Protein AF-E6LM89-F1 (afdb_monomer_lite)

Structure (mmCIF, N/CA/C/O backbone):
data_AF-E6LM89-F1
#
_entry.id   AF-E6LM89-F1
#
loop_
_atom_site.group_PDB
_atom_site.id
_atom_site.type_symbol
_atom_site.label_atom_id
_atom_site.label_alt_id
_atom_site.label_comp_id
_atom_site.label_asym_id
_atom_site.label_entity_id
_atom_site.label_seq_id
_atom_site.pdbx_PDB_ins_code
_atom_site.Cartn_x
_atom_site.Cartn_y
_atom_site.Cartn_z
_atom_site.occupancy
_atom_site.B_iso_or_equiv
_atom_site.auth_seq_id
_atom_site.auth_comp_id
_atom_site.auth_asym_id
_atom_site.auth_atom_id
_atom_site.pdbx_PDB_model_num
ATOM 1 N N . MET A 1 1 ? -35.608 -29.577 29.448 1.00 47.50 1 MET A N 1
ATOM 2 C CA . MET A 1 1 ? -34.296 -28.890 29.411 1.00 47.50 1 MET A CA 1
ATOM 3 C C . MET A 1 1 ? -34.079 -28.316 28.014 1.00 47.50 1 MET A C 1
ATOM 5 O O . MET A 1 1 ? -34.035 -29.092 27.067 1.00 47.50 1 MET A O 1
ATOM 9 N N . ARG A 1 2 ? -34.014 -26.986 27.842 1.00 48.50 2 ARG A N 1
ATOM 10 C CA . ARG A 1 2 ? -33.656 -26.386 26.541 1.00 48.50 2 ARG A CA 1
ATOM 11 C C . ARG A 1 2 ? -32.158 -26.601 26.317 1.00 48.50 2 ARG A C 1
ATOM 13 O O . ARG A 1 2 ? -31.359 -26.106 27.107 1.00 48.50 2 ARG A O 1
ATOM 20 N N . LYS A 1 3 ? -31.786 -27.349 25.273 1.00 55.56 3 LYS A N 1
ATOM 21 C CA . LYS A 1 3 ? -30.391 -27.452 24.821 1.00 55.56 3 LYS A CA 1
ATOM 22 C C . LYS A 1 3 ? -29.908 -26.038 24.476 1.00 55.56 3 LYS A C 1
ATOM 24 O O . LYS A 1 3 ? -30.465 -25.411 23.578 1.00 55.56 3 LYS A O 1
ATOM 29 N N . LYS A 1 4 ? -28.920 -25.520 25.215 1.00 52.53 4 LYS A N 1
ATOM 30 C CA . LYS A 1 4 ? -28.165 -24.338 24.785 1.00 52.53 4 LYS A CA 1
ATOM 31 C C . LYS A 1 4 ? -27.418 -24.745 23.519 1.00 52.53 4 LYS A C 1
ATOM 33 O O . LYS A 1 4 ? -26.619 -25.677 23.559 1.00 52.53 4 LYS A O 1
ATOM 38 N N . TRP A 1 5 ? -27.732 -24.098 22.404 1.00 55.22 5 TRP A N 1
ATOM 39 C CA . TRP A 1 5 ? -26.934 -24.224 21.193 1.00 55.22 5 TRP A CA 1
ATOM 40 C C . TRP A 1 5 ? -25.519 -23.715 21.489 1.00 55.22 5 TRP A C 1
ATOM 42 O O . TRP A 1 5 ? -25.394 -22.734 22.231 1.00 55.22 5 TRP A O 1
ATOM 52 N N . PRO A 1 6 ? -24.465 -24.373 20.976 1.00 59.78 6 PRO A N 1
ATOM 53 C CA . PRO A 1 6 ? -23.113 -23.860 21.114 1.00 59.78 6 PRO A CA 1
ATOM 54 C C . PRO A 1 6 ? -23.075 -22.444 20.536 1.00 59.78 6 PRO A C 1
ATOM 56 O O . PRO A 1 6 ? -23.506 -22.212 19.406 1.00 59.78 6 PRO A O 1
ATOM 59 N N . THR A 1 7 ? -22.619 -21.487 21.338 1.00 60.53 7 THR A N 1
ATOM 60 C CA . THR A 1 7 ? -22.339 -20.129 20.880 1.00 60.53 7 THR A CA 1
ATOM 61 C C . THR A 1 7 ? -21.206 -20.215 19.871 1.00 60.53 7 THR A C 1
ATOM 63 O O . THR A 1 7 ? -20.051 -20.395 20.244 1.00 60.53 7 THR A O 1
ATOM 66 N N . TYR A 1 8 ? -21.552 -20.159 18.587 1.00 61.53 8 TYR A N 1
ATOM 67 C CA . TYR A 1 8 ? -20.575 -20.051 17.518 1.00 61.53 8 TYR A CA 1
ATOM 68 C C . TYR A 1 8 ? -19.998 -18.634 17.553 1.00 61.53 8 TYR A C 1
ATOM 70 O O . TYR A 1 8 ? -20.664 -17.665 17.183 1.00 61.53 8 TYR A O 1
ATOM 78 N N . GLU A 1 9 ? -18.778 -18.502 18.062 1.00 64.81 9 GLU A N 1
ATOM 79 C CA . GLU A 1 9 ? -18.018 -17.264 17.959 1.00 64.81 9 GLU A CA 1
ATOM 80 C C . GLU A 1 9 ? -17.473 -17.169 16.535 1.00 64.81 9 GLU A C 1
ATOM 82 O O . GLU A 1 9 ? -16.490 -17.825 16.193 1.00 64.81 9 GLU A O 1
ATOM 87 N N . TYR A 1 10 ? -18.126 -16.389 15.670 1.00 72.19 10 TYR A N 1
ATOM 88 C CA . TYR A 1 10 ? -17.516 -16.090 14.378 1.00 72.19 10 TYR A CA 1
ATOM 89 C C . TYR A 1 10 ? -16.222 -15.287 14.602 1.00 72.19 10 TYR A C 1
ATOM 91 O O . TYR A 1 10 ? -16.182 -14.422 15.491 1.00 72.19 10 TYR A O 1
ATOM 99 N N . PRO A 1 11 ? -15.178 -15.542 13.796 1.00 82.69 11 PRO A N 1
ATOM 100 C CA . PRO A 1 11 ? -13.922 -14.812 13.879 1.00 82.69 11 PRO A CA 1
ATOM 101 C C . PRO A 1 11 ? -14.139 -13.306 13.703 1.00 82.69 11 PRO A C 1
ATOM 103 O O . PRO A 1 11 ? -15.094 -12.859 13.062 1.00 82.69 11 PRO A O 1
ATOM 106 N N . ALA A 1 12 ? -13.242 -12.519 14.295 1.00 88.00 12 ALA A N 1
ATOM 107 C CA . ALA A 1 12 ? -13.267 -11.074 14.143 1.00 88.00 12 ALA A CA 1
ATOM 108 C C . ALA A 1 12 ? -13.038 -10.691 12.674 1.00 88.00 12 ALA A C 1
ATOM 110 O O . ALA A 1 12 ? -12.094 -11.167 12.050 1.00 88.00 12 ALA A O 1
ATOM 111 N N . VAL A 1 13 ? -13.873 -9.803 12.141 1.00 93.19 13 VAL A N 1
ATOM 112 C CA . VAL A 1 13 ? -13.723 -9.279 10.781 1.00 93.19 13 VAL A CA 1
ATOM 113 C C . VAL A 1 13 ? -12.538 -8.324 10.750 1.00 93.19 13 VAL A C 1
ATOM 115 O O . VAL A 1 13 ? -12.501 -7.371 11.525 1.00 93.19 13 VAL A O 1
ATOM 118 N N . LYS A 1 14 ? -11.580 -8.555 9.852 1.00 96.25 14 LYS A N 1
ATOM 119 C CA . LYS A 1 14 ? -10.382 -7.727 9.662 1.00 96.25 14 LYS A CA 1
ATOM 120 C C . LYS A 1 14 ? -10.203 -7.360 8.188 1.00 96.25 14 LYS A C 1
ATOM 122 O O . LYS A 1 14 ? -10.837 -7.937 7.306 1.00 96.25 14 LYS A O 1
ATOM 127 N N . LEU A 1 15 ? -9.338 -6.388 7.911 1.00 96.56 15 LEU A N 1
ATOM 128 C CA . LEU A 1 15 ? -8.922 -6.084 6.542 1.00 96.56 15 LEU A CA 1
ATOM 129 C C . LEU A 1 15 ? -7.989 -7.176 6.013 1.00 96.56 15 LEU A C 1
ATOM 131 O O . LEU A 1 15 ? -7.091 -7.626 6.722 1.00 96.56 15 LEU A O 1
ATOM 135 N N . LYS A 1 16 ? -8.153 -7.547 4.745 1.00 96.81 16 LYS A N 1
ATOM 136 C CA . LYS A 1 16 ? -7.315 -8.557 4.094 1.00 96.81 16 LYS A CA 1
ATOM 137 C C . LYS A 1 16 ? -6.016 -7.954 3.571 1.00 96.81 16 LYS A C 1
ATOM 139 O O . LYS A 1 16 ? -6.048 -7.102 2.681 1.00 96.81 16 LYS A O 1
ATOM 144 N N . ARG A 1 17 ? -4.874 -8.444 4.061 1.00 95.31 17 ARG A N 1
ATOM 145 C CA . ARG A 1 17 ? -3.533 -8.069 3.584 1.00 95.31 17 ARG A CA 1
ATOM 146 C C . ARG A 1 17 ? -3.339 -8.413 2.124 1.00 95.31 17 ARG A C 1
ATOM 148 O O . ARG A 1 17 ? -2.729 -7.621 1.420 1.00 95.31 17 ARG A O 1
ATOM 155 N N . ARG A 1 18 ? -3.935 -9.515 1.657 1.00 94.38 18 ARG A N 1
ATOM 156 C CA . ARG A 1 18 ? -3.969 -9.840 0.229 1.00 94.38 18 ARG A CA 1
ATOM 157 C C . ARG A 1 18 ? -4.503 -8.678 -0.606 1.00 94.38 18 ARG A C 1
ATOM 159 O O . ARG A 1 18 ? -3.856 -8.311 -1.570 1.00 94.38 18 ARG A O 1
ATOM 166 N N . ILE A 1 19 ? -5.642 -8.090 -0.223 1.00 93.69 19 ILE A N 1
ATOM 167 C CA . ILE A 1 19 ? -6.239 -6.961 -0.957 1.00 93.69 19 ILE A CA 1
ATOM 168 C C . ILE A 1 19 ? -5.348 -5.726 -0.829 1.00 93.69 19 ILE A C 1
ATOM 170 O O . ILE A 1 19 ? -5.079 -5.070 -1.824 1.00 93.69 19 ILE A O 1
ATOM 174 N N . LEU A 1 20 ? -4.863 -5.428 0.381 1.00 96.00 20 LEU A N 1
ATOM 175 C CA . LEU A 1 20 ? -3.986 -4.280 0.631 1.00 96.00 20 LEU A CA 1
ATOM 176 C C . LEU A 1 20 ? -2.675 -4.354 -0.179 1.00 96.00 20 LEU A C 1
ATOM 178 O O . LEU A 1 20 ? -2.185 -3.329 -0.634 1.00 96.00 20 LEU A O 1
ATOM 182 N N . GLY A 1 21 ? -2.121 -5.552 -0.378 1.00 94.12 21 GLY A N 1
ATOM 183 C CA . GLY A 1 21 ? -0.859 -5.781 -1.084 1.00 94.12 21 GLY A CA 1
ATOM 184 C C . GLY A 1 21 ? -0.941 -5.747 -2.611 1.00 94.12 21 GLY A C 1
ATOM 185 O O . GLY A 1 21 ? 0.097 -5.561 -3.244 1.00 94.12 21 GLY A O 1
ATOM 186 N N . GLU A 1 22 ? -2.138 -5.868 -3.203 1.00 92.75 22 GLU A N 1
ATOM 187 C CA . GLU A 1 22 ? -2.319 -6.011 -4.661 1.00 92.75 22 GLU A CA 1
ATOM 188 C C . GLU A 1 22 ? -1.601 -4.914 -5.458 1.00 92.75 22 GLU A C 1
ATOM 190 O O . GLU A 1 22 ? -0.968 -5.188 -6.476 1.00 92.75 22 GLU A O 1
ATOM 195 N N . TYR A 1 23 ? -1.672 -3.662 -4.994 1.00 93.94 23 TYR A N 1
ATOM 196 C CA . TYR A 1 23 ? -1.029 -2.551 -5.689 1.00 93.94 23 TYR A CA 1
ATOM 197 C C . TYR A 1 23 ? 0.500 -2.666 -5.701 1.00 93.94 23 TYR A C 1
ATOM 199 O O . TYR A 1 23 ? 1.107 -2.467 -6.750 1.00 93.94 23 TYR A O 1
ATOM 207 N N . LEU A 1 24 ? 1.136 -2.995 -4.572 1.00 93.00 24 LEU A N 1
ATOM 208 C CA . LEU A 1 24 ? 2.600 -3.078 -4.511 1.00 93.00 24 LEU A CA 1
ATOM 209 C C . LEU A 1 24 ? 3.152 -4.242 -5.328 1.00 93.00 24 LEU A C 1
ATOM 211 O O . LEU A 1 24 ? 4.234 -4.110 -5.898 1.00 93.00 24 LEU A O 1
ATOM 215 N N . GLU A 1 25 ? 2.417 -5.352 -5.409 1.00 91.38 25 GLU A N 1
ATOM 216 C CA . GLU A 1 25 ? 2.770 -6.474 -6.281 1.00 91.38 25 GLU A CA 1
ATOM 217 C C . GLU A 1 25 ? 2.806 -6.023 -7.745 1.00 91.38 25 GLU A C 1
ATOM 219 O O . GLU A 1 25 ? 3.839 -6.130 -8.406 1.00 91.38 25 GLU A O 1
ATOM 224 N N . VAL A 1 26 ? 1.722 -5.403 -8.220 1.00 90.38 26 VAL A N 1
ATOM 225 C CA . VAL A 1 26 ? 1.626 -4.919 -9.605 1.00 90.38 26 VAL A CA 1
ATOM 226 C C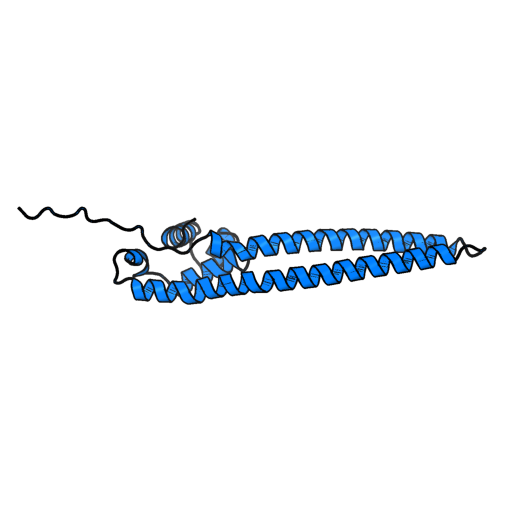 . VAL A 1 26 ? 2.633 -3.797 -9.886 1.00 90.38 26 VAL A C 1
ATOM 228 O O . VAL A 1 26 ? 3.245 -3.759 -10.955 1.00 90.38 26 VAL A O 1
ATOM 231 N N . LYS A 1 27 ? 2.856 -2.891 -8.927 1.00 92.25 27 LYS A N 1
ATOM 232 C CA . LYS A 1 27 ? 3.845 -1.814 -9.052 1.00 92.25 27 LYS A CA 1
ATOM 233 C C . LYS A 1 27 ? 5.264 -2.370 -9.186 1.00 92.25 27 LYS A C 1
ATOM 235 O O . LYS A 1 27 ? 6.027 -1.873 -10.007 1.00 92.25 27 LYS A O 1
ATOM 240 N N . LYS A 1 28 ? 5.620 -3.398 -8.411 1.00 91.69 28 LYS A N 1
ATOM 241 C CA . LYS A 1 28 ? 6.940 -4.037 -8.487 1.00 91.69 28 LYS A CA 1
ATOM 242 C C . LYS A 1 28 ? 7.187 -4.640 -9.869 1.00 91.69 28 LYS A C 1
ATOM 244 O O . LYS A 1 28 ? 8.272 -4.464 -10.418 1.00 91.69 28 LYS A O 1
ATOM 249 N N . ASP A 1 29 ? 6.191 -5.312 -10.439 1.00 89.38 29 ASP A N 1
ATOM 250 C CA . ASP A 1 29 ? 6.298 -5.879 -11.786 1.00 89.38 29 ASP A CA 1
ATOM 251 C C . ASP A 1 29 ? 6.490 -4.786 -12.845 1.00 89.38 29 ASP A C 1
ATOM 253 O O . ASP A 1 29 ? 7.344 -4.917 -13.726 1.00 89.38 29 ASP A O 1
ATOM 257 N N . TYR A 1 30 ? 5.763 -3.672 -12.719 1.00 91.06 30 TYR A N 1
ATOM 258 C CA . TYR A 1 30 ? 5.952 -2.497 -13.569 1.00 91.06 30 TYR A CA 1
ATOM 259 C C . TYR A 1 30 ? 7.355 -1.885 -13.424 1.00 91.06 30 TYR A C 1
ATOM 261 O O . TYR A 1 30 ? 8.025 -1.649 -14.429 1.00 91.06 30 TYR A O 1
ATOM 269 N N . ASP A 1 31 ? 7.823 -1.653 -12.194 1.00 91.88 31 ASP A N 1
ATOM 270 C CA . ASP A 1 31 ? 9.140 -1.063 -11.932 1.00 91.88 31 ASP A CA 1
ATOM 271 C C . ASP A 1 31 ? 10.265 -1.948 -12.502 1.00 91.88 31 ASP A C 1
ATOM 273 O O . ASP A 1 31 ? 11.211 -1.436 -13.103 1.00 91.88 31 ASP A O 1
ATOM 277 N N . ASN A 1 32 ? 10.143 -3.275 -12.372 1.00 91.69 32 ASN A N 1
ATOM 278 C CA . ASN A 1 32 ? 11.090 -4.238 -12.941 1.00 91.69 32 ASN A CA 1
ATOM 279 C C . ASN A 1 32 ? 11.108 -4.188 -14.474 1.00 91.69 32 ASN A C 1
ATOM 281 O O . ASN A 1 32 ? 12.183 -4.160 -15.078 1.00 91.69 32 ASN A O 1
ATOM 285 N N . LEU A 1 33 ? 9.930 -4.156 -15.108 1.00 89.69 33 LEU A N 1
ATOM 286 C CA . LEU A 1 33 ? 9.814 -4.039 -16.562 1.00 89.69 33 LEU A CA 1
ATOM 287 C C . LEU A 1 33 ? 10.448 -2.735 -17.056 1.00 89.69 33 LEU A C 1
ATOM 289 O O . LEU A 1 33 ? 11.244 -2.741 -17.996 1.00 89.69 33 LEU A O 1
ATOM 293 N N . LYS A 1 34 ? 10.143 -1.626 -16.378 1.00 91.94 34 LYS A N 1
ATOM 294 C CA . LYS A 1 34 ? 10.713 -0.316 -16.685 1.00 91.94 34 LYS A CA 1
ATOM 295 C C . LYS A 1 34 ? 12.234 -0.322 -16.550 1.00 91.94 34 LYS A C 1
ATOM 297 O O . LYS A 1 34 ? 12.912 0.136 -17.463 1.00 91.94 34 LYS A O 1
ATOM 302 N N . ALA A 1 35 ? 12.774 -0.872 -15.464 1.00 91.44 35 ALA A N 1
ATOM 303 C CA . ALA A 1 35 ? 14.218 -0.963 -15.258 1.00 91.44 35 ALA A CA 1
ATOM 304 C C . ALA A 1 35 ? 14.910 -1.789 -16.356 1.00 91.44 35 ALA A C 1
ATOM 306 O O . ALA A 1 35 ? 15.979 -1.405 -16.830 1.00 91.44 35 ALA A O 1
ATOM 307 N N . SER A 1 36 ? 14.285 -2.886 -16.802 1.00 88.00 36 SER A N 1
ATOM 308 C CA . SER A 1 36 ? 14.790 -3.687 -17.923 1.00 88.00 36 SER A CA 1
ATOM 309 C C . SER A 1 36 ? 14.860 -2.873 -19.216 1.00 88.00 36 SER A C 1
ATOM 311 O O . SER A 1 36 ? 15.864 -2.937 -19.923 1.00 88.00 36 SER A O 1
ATOM 313 N N . TYR A 1 37 ? 13.824 -2.089 -19.523 1.00 86.81 37 TYR A N 1
ATOM 314 C CA . TYR A 1 37 ? 13.810 -1.247 -20.722 1.00 86.81 37 TYR A CA 1
ATOM 315 C C . TYR A 1 37 ? 14.754 -0.056 -20.627 1.00 86.81 37 TYR A C 1
ATOM 317 O O . TYR A 1 37 ? 15.403 0.277 -21.614 1.00 86.81 37 TYR A O 1
ATOM 325 N N . ASP A 1 38 ? 14.897 0.553 -19.452 1.00 86.44 38 ASP A N 1
ATOM 326 C CA . ASP A 1 38 ? 15.875 1.618 -19.236 1.00 86.44 38 ASP A CA 1
ATOM 327 C C . ASP A 1 38 ? 17.307 1.096 -19.474 1.00 86.44 38 ASP A C 1
ATOM 329 O O . ASP A 1 38 ? 18.107 1.762 -20.136 1.00 86.44 38 ASP A O 1
ATOM 333 N N . ALA A 1 39 ? 17.618 -0.121 -19.009 1.00 85.88 39 ALA A N 1
ATOM 334 C CA . ALA A 1 39 ? 18.906 -0.774 -19.246 1.00 85.88 39 ALA A CA 1
ATOM 335 C C . ALA A 1 39 ? 19.126 -1.131 -20.728 1.00 85.88 39 ALA A C 1
ATOM 337 O O . ALA A 1 39 ? 20.198 -0.877 -21.279 1.00 85.88 39 ALA A O 1
ATOM 338 N N . GLU A 1 40 ? 18.109 -1.676 -21.399 1.00 83.06 40 GLU A N 1
ATOM 339 C CA . GLU A 1 40 ? 18.175 -1.992 -22.830 1.00 83.06 40 GLU A CA 1
ATOM 340 C C . GLU A 1 40 ? 18.337 -0.727 -23.683 1.00 83.06 40 GLU A C 1
ATOM 342 O O . GLU A 1 40 ? 19.136 -0.701 -24.619 1.00 83.06 40 GLU A O 1
ATOM 347 N N . ASN A 1 41 ? 17.652 0.361 -23.328 1.00 78.69 41 ASN A N 1
ATOM 348 C CA . ASN A 1 41 ? 17.785 1.643 -24.007 1.00 78.69 41 ASN A CA 1
ATOM 349 C C . ASN A 1 41 ? 19.178 2.263 -23.793 1.00 78.69 41 ASN A C 1
ATOM 351 O O . ASN A 1 41 ? 19.726 2.847 -24.727 1.00 78.69 41 ASN A O 1
ATOM 355 N N . ALA A 1 42 ? 19.783 2.103 -22.610 1.00 75.12 42 ALA A N 1
ATOM 356 C CA . ALA A 1 42 ? 21.162 2.526 -22.359 1.00 75.12 42 ALA A CA 1
ATOM 357 C C . ALA A 1 42 ? 22.169 1.764 -23.241 1.00 75.12 42 ALA A C 1
ATOM 359 O O . ALA A 1 42 ? 23.035 2.386 -23.859 1.00 75.12 42 ALA A O 1
ATOM 360 N N . ASN A 1 43 ? 22.006 0.445 -23.380 1.00 74.75 43 ASN A N 1
ATOM 361 C CA . ASN A 1 43 ? 22.822 -0.370 -24.289 1.00 74.75 43 ASN A CA 1
ATOM 362 C C . ASN A 1 43 ? 22.572 0.000 -25.759 1.00 74.75 43 ASN A C 1
ATOM 364 O O . ASN A 1 43 ? 23.508 0.181 -26.529 1.00 74.75 43 ASN A O 1
ATOM 368 N N . THR A 1 44 ? 21.314 0.239 -26.132 1.00 70.06 4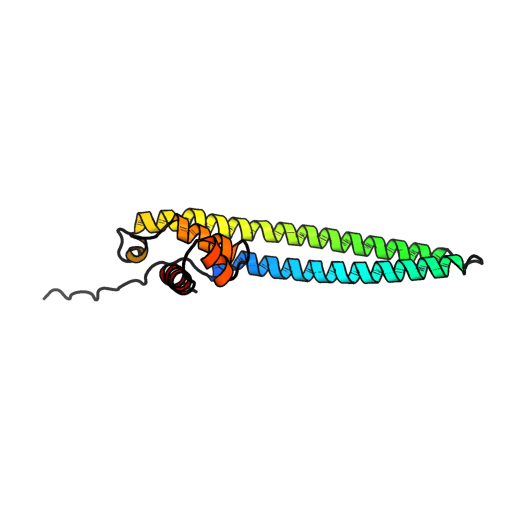4 THR A N 1
ATOM 369 C CA . THR A 1 44 ? 20.942 0.674 -27.485 1.00 70.06 44 THR A CA 1
ATOM 370 C C . THR A 1 44 ? 21.568 2.026 -27.845 1.00 70.06 44 THR A C 1
ATOM 372 O O . THR A 1 44 ? 21.957 2.247 -28.988 1.00 70.06 44 THR A O 1
ATOM 375 N N . LEU A 1 45 ? 21.674 2.963 -26.894 1.00 64.62 45 LEU A N 1
ATOM 376 C CA . LEU A 1 45 ? 22.371 4.237 -27.111 1.00 64.62 45 LEU A CA 1
ATOM 377 C C . LEU A 1 45 ? 23.867 4.028 -27.371 1.00 64.62 45 LEU A C 1
ATOM 379 O O . LEU A 1 45 ? 24.427 4.710 -28.230 1.00 64.62 45 LEU A O 1
ATOM 383 N N . TYR A 1 46 ? 24.498 3.077 -26.681 1.00 60.06 46 TYR A N 1
ATOM 384 C CA . TYR A 1 46 ? 25.882 2.684 -26.946 1.00 60.06 46 TYR A CA 1
ATOM 385 C C . TYR A 1 46 ? 26.041 2.096 -28.357 1.00 60.06 46 TYR A C 1
ATOM 387 O O . TYR A 1 46 ? 26.906 2.543 -29.114 1.00 60.06 46 TYR A O 1
ATOM 395 N N . ASP A 1 47 ? 25.144 1.194 -28.759 1.00 63.88 47 ASP A N 1
ATOM 396 C CA . ASP A 1 47 ? 25.139 0.607 -30.103 1.00 63.88 47 ASP A CA 1
ATOM 397 C C . ASP A 1 47 ? 24.916 1.670 -31.187 1.00 63.88 47 ASP A C 1
ATOM 399 O O . ASP A 1 47 ? 25.608 1.681 -32.201 1.00 63.88 47 ASP A O 1
ATOM 403 N N . LEU A 1 48 ? 24.020 2.636 -30.956 1.00 66.75 48 LEU A N 1
ATOM 404 C CA . LEU A 1 48 ? 23.805 3.782 -31.847 1.00 66.75 48 LEU A CA 1
ATOM 405 C C . LEU A 1 48 ? 25.053 4.661 -31.986 1.00 66.75 48 LEU A C 1
ATOM 407 O O . LEU A 1 48 ? 25.344 5.141 -33.084 1.00 66.75 48 LEU A O 1
ATOM 411 N N . HIS A 1 49 ? 25.793 4.884 -30.896 1.00 64.56 49 HIS A N 1
ATOM 412 C CA . HIS A 1 49 ? 27.073 5.591 -30.940 1.00 64.56 49 HIS A CA 1
ATOM 413 C C . HIS A 1 49 ? 28.121 4.814 -31.746 1.00 64.56 49 HIS A C 1
ATOM 415 O O . HIS A 1 49 ? 28.831 5.432 -32.542 1.00 64.56 49 HIS A O 1
ATOM 421 N N . SER A 1 50 ? 28.184 3.486 -31.600 1.00 62.22 50 SER A N 1
ATOM 422 C CA . SER A 1 50 ? 29.067 2.633 -32.406 1.00 62.22 50 SER A CA 1
ATOM 423 C C . SER A 1 50 ? 28.687 2.676 -33.884 1.00 62.22 50 SER A C 1
ATOM 425 O O . SER A 1 50 ? 29.531 2.986 -34.718 1.00 62.22 50 SER A O 1
ATOM 427 N N . ILE A 1 51 ? 27.403 2.486 -34.207 1.00 64.44 51 ILE A N 1
ATOM 428 C CA . ILE A 1 51 ? 26.881 2.536 -35.578 1.00 64.44 51 ILE A CA 1
ATOM 429 C C . ILE A 1 51 ? 27.221 3.884 -36.220 1.00 64.44 51 ILE A C 1
ATOM 431 O O . ILE A 1 51 ? 27.754 3.914 -37.326 1.00 64.44 51 ILE A O 1
ATOM 435 N N . ARG A 1 52 ? 26.987 5.007 -35.525 1.00 60.47 52 ARG A N 1
ATOM 436 C CA . ARG A 1 52 ? 27.327 6.353 -36.026 1.00 60.47 52 ARG A CA 1
ATOM 437 C C . ARG A 1 52 ? 28.835 6.553 -36.206 1.00 60.47 52 ARG A C 1
ATOM 439 O O . ARG A 1 52 ? 29.236 7.158 -37.194 1.00 60.47 52 ARG A O 1
ATOM 446 N N . SER A 1 53 ? 29.661 6.045 -35.290 1.00 58.88 53 SER A N 1
ATOM 447 C CA . SER A 1 53 ? 31.129 6.085 -35.394 1.00 58.88 53 SER A CA 1
ATOM 448 C C . SER A 1 53 ? 31.640 5.298 -36.606 1.00 58.88 53 SER A C 1
ATOM 450 O O . SER A 1 53 ? 32.498 5.779 -37.346 1.00 58.88 53 SER A O 1
ATOM 452 N N . ASP A 1 54 ? 31.066 4.122 -36.861 1.00 56.97 54 ASP A N 1
ATOM 453 C CA . ASP A 1 54 ? 31.409 3.292 -38.016 1.00 56.97 54 ASP A CA 1
ATOM 454 C C . ASP A 1 54 ? 30.874 3.892 -39.328 1.00 56.97 54 ASP A C 1
ATOM 456 O O . ASP A 1 54 ? 31.551 3.827 -40.352 1.00 56.97 54 ASP A O 1
ATOM 460 N N . THR A 1 55 ? 29.736 4.599 -39.287 1.00 53.72 55 THR A N 1
ATOM 461 C CA . THR A 1 55 ? 29.197 5.348 -40.442 1.00 53.72 55 THR A CA 1
ATOM 462 C C . THR A 1 55 ? 30.161 6.448 -40.902 1.00 53.72 55 THR A C 1
ATOM 464 O O . THR A 1 55 ? 30.328 6.652 -42.099 1.00 53.72 55 THR A O 1
ATOM 467 N N . VAL A 1 56 ? 30.846 7.134 -39.975 1.00 55.91 56 VAL A N 1
ATOM 468 C CA . VAL A 1 56 ? 31.853 8.167 -40.306 1.00 55.91 56 VAL A CA 1
ATOM 469 C C . VAL A 1 56 ? 33.068 7.572 -41.035 1.00 55.91 56 VAL A C 1
ATOM 471 O O . VAL A 1 56 ? 33.750 8.282 -41.772 1.00 55.91 56 VAL A O 1
ATOM 474 N N . LYS A 1 57 ? 33.336 6.270 -40.868 1.00 55.69 57 LYS A N 1
ATOM 475 C CA . LYS A 1 57 ? 34.445 5.563 -41.530 1.00 55.69 57 LYS A CA 1
ATOM 476 C C . LYS A 1 57 ? 34.056 4.935 -42.874 1.00 55.69 57 LYS A C 1
ATOM 478 O O . LYS A 1 57 ? 34.949 4.634 -43.657 1.00 55.69 57 LYS A O 1
ATOM 483 N N . ALA A 1 58 ? 32.764 4.745 -43.143 1.00 54.78 58 ALA A N 1
ATOM 484 C CA . ALA A 1 58 ? 32.240 3.977 -44.276 1.00 54.78 58 ALA A CA 1
ATOM 485 C C . ALA A 1 58 ? 31.613 4.854 -45.384 1.00 54.78 58 ALA A C 1
ATOM 487 O O . ALA A 1 58 ? 30.588 4.491 -45.956 1.00 54.78 58 ALA A O 1
ATOM 488 N N . ASN A 1 59 ? 32.218 6.003 -45.708 1.00 54.25 59 ASN A N 1
ATOM 489 C CA . ASN A 1 59 ? 31.740 6.910 -46.770 1.00 54.25 59 ASN A CA 1
ATOM 490 C C . ASN A 1 59 ? 31.862 6.352 -48.211 1.00 54.25 59 ASN A C 1
ATOM 492 O O . ASN A 1 59 ? 31.511 7.052 -49.157 1.00 54.25 59 ASN A O 1
ATOM 496 N N . ASP A 1 60 ? 32.276 5.093 -48.382 1.00 50.75 60 ASP A N 1
ATOM 497 C CA . ASP A 1 60 ? 32.401 4.421 -49.677 1.00 50.75 60 ASP A CA 1
ATOM 498 C C . ASP A 1 60 ? 31.418 3.223 -49.775 1.00 50.75 60 ASP A C 1
ATOM 500 O O . ASP A 1 60 ? 31.824 2.066 -49.790 1.00 50.75 60 ASP A O 1
ATOM 504 N N . GLY A 1 61 ? 30.102 3.480 -49.849 1.00 51.97 61 GLY A N 1
ATOM 505 C CA . GLY A 1 61 ? 29.177 2.597 -50.595 1.00 51.97 61 GLY A CA 1
ATOM 506 C C . GLY A 1 61 ? 28.127 1.726 -49.870 1.00 51.97 61 GLY A C 1
ATOM 507 O O . GLY A 1 61 ? 27.341 1.096 -50.572 1.00 51.97 61 GLY A O 1
ATOM 508 N N . GLU A 1 62 ? 28.014 1.705 -48.534 1.00 54.97 62 GLU A N 1
ATOM 509 C CA . GLU A 1 62 ? 27.102 0.779 -47.800 1.00 54.97 62 GLU A CA 1
ATOM 510 C C . GLU A 1 62 ? 26.038 1.466 -46.899 1.00 54.97 62 GLU A C 1
ATOM 512 O O . GLU A 1 62 ? 25.721 1.029 -45.794 1.00 54.97 62 GLU A O 1
ATOM 517 N N . HIS A 1 63 ? 25.425 2.562 -47.358 1.00 53.88 63 HIS A N 1
ATOM 518 C CA . HIS A 1 63 ? 24.499 3.362 -46.532 1.00 53.88 63 HIS A CA 1
ATOM 519 C C . HIS A 1 63 ? 23.116 2.731 -46.229 1.00 53.88 63 HIS A C 1
ATOM 521 O O . HIS A 1 63 ? 22.438 3.186 -45.304 1.00 53.88 63 HIS A O 1
ATOM 527 N N . THR A 1 64 ? 22.674 1.697 -46.953 1.00 54.91 64 THR A N 1
ATOM 528 C CA . THR A 1 64 ? 21.303 1.152 -46.821 1.00 54.91 64 THR A CA 1
ATOM 529 C C . THR A 1 64 ? 21.101 0.309 -45.549 1.00 54.91 64 THR A C 1
ATOM 531 O O . THR A 1 64 ? 20.064 0.418 -44.899 1.00 54.91 64 THR A O 1
ATOM 534 N N . ASP A 1 65 ? 22.107 -0.464 -45.124 1.00 67.62 65 ASP A N 1
ATOM 535 C CA . ASP A 1 65 ? 22.020 -1.369 -43.958 1.00 67.62 65 ASP A CA 1
ATOM 536 C C . ASP A 1 65 ? 21.940 -0.605 -42.618 1.00 67.62 65 ASP A C 1
ATOM 538 O O . ASP A 1 65 ? 21.268 -1.013 -41.669 1.00 67.62 65 ASP A O 1
ATOM 542 N N . ILE A 1 66 ? 22.566 0.572 -42.545 1.00 66.06 66 ILE A N 1
ATOM 543 C CA . ILE A 1 66 ? 22.564 1.415 -41.341 1.00 66.06 66 ILE A CA 1
ATOM 544 C C . ILE A 1 66 ? 21.194 2.070 -41.120 1.00 66.06 66 ILE A C 1
ATOM 546 O O . ILE A 1 66 ? 20.715 2.116 -39.984 1.00 66.06 66 ILE A O 1
ATOM 550 N N . SER A 1 67 ? 20.531 2.536 -42.185 1.00 70.06 67 SER A N 1
ATOM 551 C CA . SER A 1 67 ? 19.192 3.131 -42.066 1.00 70.06 67 SER A CA 1
ATOM 552 C C . SER A 1 67 ? 18.157 2.102 -41.610 1.00 70.06 67 SER A C 1
ATOM 554 O O . SER A 1 67 ? 17.311 2.409 -40.769 1.00 70.06 67 SER A O 1
ATOM 556 N N . ASP A 1 68 ? 18.257 0.866 -42.102 1.00 75.19 68 ASP A N 1
ATOM 557 C CA . ASP A 1 68 ? 17.372 -0.226 -41.692 1.00 75.19 68 ASP A CA 1
ATOM 558 C C . ASP A 1 68 ? 17.595 -0.621 -40.226 1.00 75.19 68 ASP A C 1
ATOM 560 O O . ASP A 1 68 ? 16.639 -0.903 -39.495 1.00 75.19 68 ASP A O 1
ATOM 564 N N . LYS A 1 69 ? 18.852 -0.610 -39.762 1.00 72.69 69 LYS A N 1
ATOM 565 C CA . LYS A 1 69 ? 19.199 -0.827 -38.348 1.00 72.69 69 LYS A CA 1
ATOM 566 C C . LYS A 1 69 ? 18.622 0.269 -37.449 1.00 72.69 69 LYS A C 1
ATOM 568 O O . LYS A 1 69 ? 18.032 -0.051 -36.419 1.00 72.69 69 LYS A O 1
ATOM 573 N N . LEU A 1 70 ? 18.721 1.538 -37.853 1.00 74.19 70 LEU A N 1
ATOM 574 C CA . LEU A 1 70 ? 18.127 2.667 -37.125 1.00 74.19 70 LEU A CA 1
ATOM 575 C C . LEU A 1 70 ? 16.598 2.560 -37.038 1.00 74.19 70 LEU A C 1
ATOM 577 O O . LEU A 1 70 ? 16.043 2.654 -35.944 1.00 74.19 70 LEU A O 1
ATOM 581 N N . ALA A 1 71 ? 15.925 2.279 -38.157 1.00 80.56 71 ALA A N 1
ATOM 582 C CA . ALA A 1 71 ? 14.469 2.141 -38.196 1.00 80.56 71 ALA A CA 1
ATOM 583 C C . ALA A 1 71 ? 13.962 0.983 -37.316 1.00 80.56 71 ALA A C 1
ATOM 585 O O . ALA A 1 71 ? 12.947 1.111 -36.627 1.00 80.56 71 ALA A O 1
ATOM 586 N N . LYS A 1 72 ? 14.680 -0.150 -37.287 1.00 78.56 72 LYS A N 1
ATOM 587 C CA . LYS A 1 72 ? 14.359 -1.278 -36.394 1.00 78.56 72 LYS A CA 1
ATOM 588 C C . LYS A 1 72 ? 14.486 -0.894 -34.921 1.00 78.56 72 LYS A C 1
ATOM 590 O O . LYS A 1 72 ? 13.613 -1.253 -34.133 1.00 78.56 72 LYS A O 1
ATOM 595 N N . LEU A 1 73 ? 15.530 -0.151 -34.551 1.00 77.62 73 LEU A N 1
ATOM 596 C CA . LEU A 1 73 ? 15.716 0.318 -33.176 1.00 77.62 73 LEU A CA 1
ATOM 597 C C . LEU A 1 73 ? 14.606 1.284 -32.743 1.00 77.62 73 LEU A C 1
ATOM 599 O O . LEU A 1 73 ? 14.083 1.151 -31.638 1.00 77.62 73 LEU A O 1
ATOM 603 N N . GLU A 1 74 ? 14.196 2.213 -33.608 1.00 80.94 74 GLU A N 1
ATOM 604 C CA . GLU A 1 74 ? 13.069 3.115 -33.328 1.00 80.94 74 GLU A CA 1
ATOM 605 C C . GLU A 1 74 ? 11.755 2.349 -33.123 1.00 80.94 74 GLU A C 1
ATOM 607 O O . GLU A 1 74 ? 11.030 2.614 -32.164 1.00 80.94 74 GLU A O 1
ATOM 612 N N . GLN A 1 75 ? 11.480 1.333 -33.950 1.00 84.31 75 GLN A N 1
ATOM 613 C CA . GLN A 1 75 ? 10.297 0.484 -33.775 1.00 84.31 75 GLN A CA 1
ATOM 614 C C . GLN A 1 75 ? 10.307 -0.300 -32.458 1.00 84.31 75 GLN A C 1
ATOM 616 O O . GLN A 1 75 ? 9.253 -0.462 -31.839 1.00 84.31 75 GLN A O 1
ATOM 621 N N . VAL A 1 76 ? 11.467 -0.803 -32.021 1.00 82.75 76 VAL A N 1
ATOM 622 C CA . VAL A 1 76 ? 11.589 -1.501 -30.730 1.00 82.75 76 VAL A CA 1
ATOM 623 C C . VAL A 1 76 ? 11.283 -0.546 -29.577 1.00 82.75 76 VAL A C 1
ATOM 625 O O . VAL A 1 76 ? 10.470 -0.891 -28.718 1.00 82.75 76 VAL A O 1
ATOM 628 N N . LYS A 1 77 ? 11.837 0.674 -29.599 1.00 82.31 77 LYS A N 1
ATOM 629 C CA . LYS A 1 77 ? 11.564 1.694 -28.572 1.00 82.31 77 LYS A CA 1
ATOM 630 C C . LYS A 1 77 ? 10.090 2.074 -28.508 1.00 82.31 77 LYS A C 1
ATOM 632 O O . LYS A 1 77 ? 9.532 2.173 -27.418 1.00 82.31 77 LYS A O 1
ATOM 637 N N . GLU A 1 78 ? 9.443 2.240 -29.659 1.00 86.56 78 GLU A N 1
ATOM 638 C CA . GLU A 1 78 ? 8.019 2.574 -29.697 1.00 86.56 78 GLU A CA 1
ATOM 639 C C . GLU A 1 78 ? 7.161 1.440 -29.117 1.00 86.56 78 GLU A C 1
ATOM 641 O O . GLU A 1 78 ? 6.272 1.681 -28.302 1.00 86.56 78 GLU A O 1
ATOM 646 N N . ARG A 1 79 ? 7.468 0.178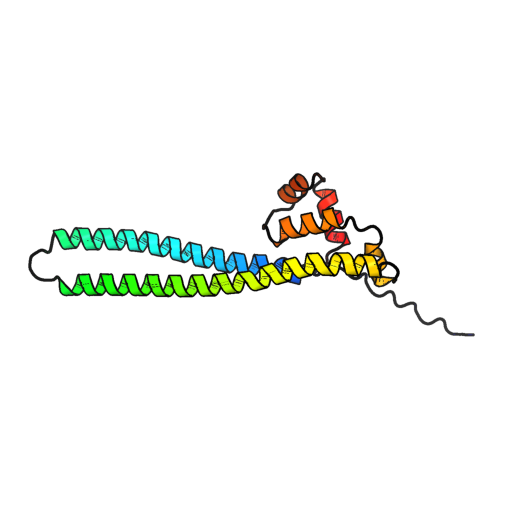 -29.445 1.00 84.81 79 ARG A N 1
ATOM 647 C CA . ARG A 1 79 ? 6.766 -0.982 -28.866 1.00 84.81 79 ARG A CA 1
ATOM 648 C C . ARG A 1 79 ? 6.958 -1.088 -27.353 1.00 84.81 79 ARG A C 1
ATOM 650 O O . ARG A 1 79 ? 5.992 -1.361 -26.644 1.00 84.81 79 ARG A O 1
ATOM 657 N N . GLN A 1 80 ? 8.179 -0.869 -26.864 1.00 86.62 80 GLN A N 1
ATOM 658 C CA . GLN A 1 80 ? 8.481 -0.856 -25.429 1.00 86.62 80 GLN A CA 1
ATOM 659 C C . GLN A 1 80 ? 7.696 0.241 -24.706 1.00 86.62 80 GLN A C 1
ATOM 661 O O . GLN A 1 80 ? 7.113 -0.018 -23.655 1.00 86.62 80 GLN A O 1
ATOM 666 N N . LYS A 1 81 ? 7.621 1.442 -25.293 1.00 87.19 81 LYS A N 1
ATOM 667 C CA . LYS A 1 81 ? 6.840 2.559 -24.754 1.00 87.19 81 LYS A CA 1
ATOM 668 C C . LYS A 1 81 ? 5.351 2.223 -24.662 1.00 87.19 81 LYS A C 1
ATOM 670 O O . LYS A 1 81 ? 4.776 2.347 -23.587 1.00 87.19 81 LYS A O 1
ATOM 675 N N . VAL A 1 82 ? 4.751 1.720 -25.744 1.00 87.81 82 VAL A N 1
ATOM 676 C CA . VAL A 1 82 ? 3.335 1.307 -25.755 1.00 87.81 82 VAL A CA 1
ATOM 677 C C . VAL A 1 82 ? 3.051 0.257 -24.677 1.00 87.81 82 VAL A C 1
ATOM 679 O O . VAL A 1 82 ? 2.028 0.323 -23.994 1.00 87.81 82 VAL A O 1
ATOM 682 N N . LEU A 1 83 ? 3.954 -0.710 -24.496 1.00 87.19 83 LEU A N 1
ATOM 683 C CA . LEU A 1 83 ? 3.798 -1.737 -23.469 1.00 87.19 83 LEU A CA 1
ATOM 684 C C . LEU A 1 83 ? 3.943 -1.167 -22.048 1.00 87.19 83 LEU A C 1
ATOM 686 O O . LEU A 1 83 ? 3.164 -1.547 -21.176 1.00 87.19 83 LEU A O 1
ATOM 690 N N . LEU A 1 84 ? 4.875 -0.235 -21.814 1.00 88.88 84 LEU A N 1
ATOM 691 C CA . LEU A 1 84 ? 4.991 0.460 -20.526 1.00 88.88 84 LEU A CA 1
ATOM 692 C C . LEU A 1 84 ? 3.741 1.268 -20.196 1.00 88.88 84 LEU A C 1
ATOM 694 O O . LEU A 1 84 ? 3.252 1.161 -19.074 1.00 88.88 84 LEU A O 1
ATOM 698 N N . ASP A 1 85 ? 3.196 2.016 -21.154 1.00 88.06 85 ASP A N 1
ATOM 699 C CA . ASP A 1 85 ? 1.974 2.804 -20.958 1.00 88.06 85 ASP A CA 1
ATOM 700 C C . ASP A 1 85 ? 0.787 1.886 -20.605 1.00 88.06 85 ASP A C 1
ATOM 702 O O . ASP A 1 85 ? 0.012 2.145 -19.676 1.00 88.06 85 ASP A O 1
ATOM 706 N N . LEU A 1 86 ? 0.686 0.736 -21.280 1.00 86.75 86 LEU A N 1
ATOM 707 C CA . LEU A 1 86 ? -0.332 -0.271 -20.988 1.00 86.75 86 LEU A CA 1
ATOM 708 C C . LEU A 1 86 ? -0.137 -0.919 -19.608 1.00 86.75 86 LEU A C 1
ATOM 710 O O . LEU A 1 86 ? -1.111 -1.156 -18.895 1.00 86.75 86 LEU A O 1
ATOM 714 N N . CYS A 1 87 ? 1.098 -1.186 -19.189 1.00 84.75 87 CYS A N 1
ATOM 715 C CA . CYS A 1 87 ? 1.380 -1.695 -17.848 1.00 84.75 87 CYS A CA 1
ATOM 716 C C . CYS A 1 87 ? 1.135 -0.641 -16.758 1.00 84.75 87 CYS A C 1
ATOM 718 O O . CYS A 1 87 ? 0.606 -0.984 -15.703 1.00 84.75 87 CYS A O 1
ATOM 720 N N . MET A 1 88 ? 1.445 0.632 -17.014 1.00 83.94 88 MET A N 1
ATOM 721 C CA . MET A 1 88 ? 1.194 1.732 -16.083 1.00 83.94 88 MET A CA 1
ATOM 722 C C . MET A 1 88 ? -0.305 1.902 -15.831 1.00 83.94 88 MET A C 1
ATOM 724 O O . MET A 1 88 ? -0.726 1.892 -14.677 1.00 83.94 88 MET A O 1
ATOM 728 N N . SER A 1 89 ? -1.128 1.944 -16.883 1.00 82.81 89 SER A N 1
ATOM 729 C CA . SER A 1 89 ? -2.593 2.020 -16.727 1.00 82.81 89 SER A CA 1
ATOM 730 C C . SER A 1 89 ? -3.161 0.839 -15.924 1.00 82.81 89 SER A C 1
ATOM 732 O O . SER A 1 89 ? -4.062 1.001 -15.102 1.00 82.81 89 SER A O 1
ATOM 734 N N . ARG A 1 90 ? -2.572 -0.357 -16.064 1.00 81.38 90 ARG A N 1
ATOM 735 C CA . ARG A 1 90 ? -2.930 -1.528 -15.246 1.00 81.38 90 ARG A CA 1
ATOM 736 C C . ARG A 1 90 ? -2.552 -1.391 -13.772 1.00 81.38 90 ARG A C 1
ATOM 738 O O . ARG A 1 90 ? -3.128 -2.110 -12.963 1.00 81.38 90 ARG A O 1
ATOM 745 N N . THR A 1 91 ? -1.622 -0.506 -13.411 1.00 81.69 91 THR A N 1
ATOM 746 C CA . THR A 1 91 ? -1.244 -0.242 -12.009 1.00 81.69 91 THR A CA 1
ATOM 747 C C . THR A 1 91 ? -2.183 0.747 -11.311 1.00 81.69 91 THR A C 1
ATOM 749 O O . THR A 1 91 ? -2.339 0.679 -10.090 1.00 81.69 91 THR A O 1
ATOM 752 N N . GLU A 1 92 ? -2.862 1.619 -12.064 1.00 85.25 92 GLU A N 1
ATOM 753 C CA . GLU A 1 92 ? -3.767 2.640 -11.516 1.00 85.25 92 GLU A CA 1
ATOM 754 C C . GLU A 1 92 ? -4.997 2.016 -10.848 1.00 85.25 92 GLU A C 1
ATOM 756 O O . GLU A 1 92 ? -5.343 2.377 -9.721 1.00 85.25 92 GLU A O 1
ATOM 761 N N . TRP A 1 93 ? -5.612 1.021 -11.495 1.00 87.50 93 TRP A N 1
ATOM 762 C CA . TRP A 1 93 ? -6.805 0.352 -10.969 1.00 87.50 93 TRP A CA 1
ATOM 763 C C . TRP A 1 93 ? -6.557 -0.371 -9.627 1.00 87.50 93 TRP A C 1
ATOM 765 O O . TRP A 1 93 ? -7.322 -0.147 -8.686 1.00 87.50 93 TRP A O 1
ATOM 775 N N . PRO A 1 94 ? -5.482 -1.170 -9.453 1.00 90.88 94 PRO A N 1
ATOM 776 C CA . PRO A 1 94 ? -5.099 -1.710 -8.148 1.00 90.88 94 PRO A CA 1
ATOM 777 C C . PRO A 1 94 ? -4.855 -0.629 -7.094 1.00 90.88 94 PRO A C 1
ATOM 779 O O . PRO A 1 94 ? -5.286 -0.785 -5.952 1.00 90.88 94 PRO A O 1
ATOM 782 N N . ARG A 1 95 ? -4.204 0.485 -7.463 1.00 93.94 95 ARG A N 1
ATOM 783 C CA . ARG A 1 95 ? -3.950 1.590 -6.531 1.00 93.94 95 ARG A CA 1
ATOM 784 C C . ARG A 1 95 ? -5.256 2.172 -5.994 1.00 93.94 95 ARG A C 1
ATOM 786 O O . ARG A 1 95 ? -5.412 2.346 -4.786 1.00 93.94 95 ARG A O 1
ATOM 793 N N . GLU A 1 96 ? -6.190 2.472 -6.893 1.00 94.19 96 GLU A N 1
ATOM 794 C CA . GLU A 1 96 ? -7.507 3.002 -6.547 1.00 94.19 96 GLU A CA 1
ATOM 795 C C . GLU A 1 96 ? -8.312 1.994 -5.719 1.00 94.19 96 GLU A C 1
ATOM 797 O O . GLU A 1 96 ? -8.930 2.357 -4.717 1.00 94.19 96 GLU A O 1
ATOM 802 N N . ARG A 1 97 ? -8.262 0.708 -6.081 1.00 93.88 97 ARG A N 1
ATOM 803 C CA . ARG A 1 97 ? -8.929 -0.367 -5.342 1.00 93.88 97 ARG A CA 1
ATOM 804 C C . ARG A 1 97 ? -8.440 -0.458 -3.896 1.00 93.88 97 ARG A C 1
ATOM 806 O O . ARG A 1 97 ? -9.273 -0.557 -2.995 1.00 93.88 97 ARG A O 1
ATOM 813 N N . VAL A 1 98 ? -7.127 -0.397 -3.663 1.00 96.69 98 VAL A N 1
ATOM 814 C CA . VAL A 1 98 ? -6.540 -0.412 -2.311 1.00 96.69 98 VAL A CA 1
ATOM 815 C C . VAL A 1 98 ? -6.930 0.842 -1.525 1.00 96.69 98 VAL A C 1
ATOM 817 O O . VAL A 1 98 ? -7.358 0.731 -0.374 1.00 96.69 98 VAL A O 1
ATOM 820 N N . GLU A 1 99 ? -6.853 2.026 -2.139 1.00 97.12 99 GLU A N 1
ATOM 821 C CA . GLU A 1 99 ? -7.265 3.286 -1.504 1.00 97.12 99 GLU A CA 1
ATOM 822 C C . GLU A 1 99 ? -8.747 3.251 -1.101 1.00 97.12 99 GLU A C 1
ATOM 824 O O . GLU A 1 99 ? -9.082 3.524 0.052 1.00 97.12 99 GLU A O 1
ATOM 829 N N . ASN A 1 100 ? -9.632 2.818 -2.002 1.00 96.62 100 ASN A N 1
ATOM 830 C CA . ASN A 1 100 ? -11.059 2.650 -1.726 1.00 96.62 100 ASN A CA 1
ATOM 831 C C . ASN A 1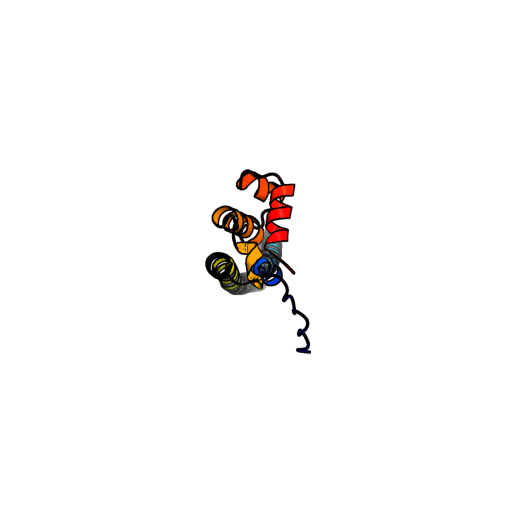 100 ? -11.314 1.603 -0.636 1.00 96.62 100 ASN A C 1
ATOM 833 O O . ASN A 1 100 ? -12.197 1.784 0.206 1.00 96.62 100 ASN A O 1
ATOM 837 N N . TYR A 1 101 ? -10.538 0.516 -0.618 1.00 96.88 101 TYR A N 1
ATOM 838 C CA . TYR A 1 101 ? -10.645 -0.512 0.411 1.00 96.88 101 TYR A CA 1
ATOM 839 C C . TYR A 1 101 ? -10.349 0.065 1.804 1.00 96.88 101 TYR A C 1
ATOM 841 O O . TYR A 1 101 ? -11.137 -0.154 2.725 1.00 96.88 101 TYR A O 1
ATOM 849 N N . ILE A 1 102 ? -9.286 0.865 1.941 1.00 97.56 102 ILE A N 1
ATOM 850 C CA . ILE A 1 102 ? -8.908 1.561 3.184 1.00 97.56 102 ILE A CA 1
ATOM 851 C C . ILE A 1 102 ? -9.932 2.647 3.553 1.00 97.56 102 ILE A C 1
ATOM 853 O O . ILE A 1 102 ? -10.354 2.750 4.710 1.00 97.56 102 ILE A O 1
ATOM 857 N N . GLN A 1 103 ? -10.327 3.472 2.583 1.00 96.94 103 GLN A N 1
ATOM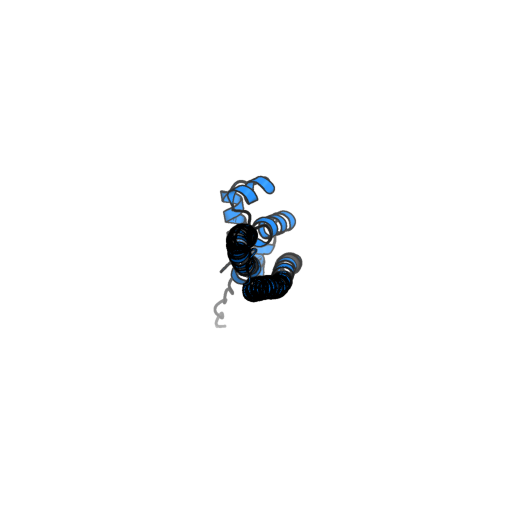 858 C CA . GLN A 1 103 ? -11.175 4.641 2.808 1.00 96.94 103 GLN A CA 1
ATOM 859 C C . GLN A 1 103 ? -12.599 4.256 3.218 1.00 96.94 103 GLN A C 1
ATOM 861 O O . GLN A 1 103 ? -13.165 4.912 4.091 1.00 96.94 103 GLN A O 1
ATOM 866 N N . ASN A 1 104 ? -13.152 3.188 2.635 1.00 95.94 104 ASN A N 1
A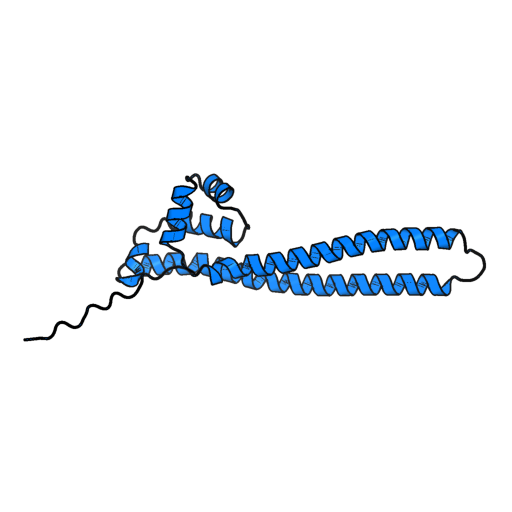TOM 867 C CA . ASN A 1 104 ? -14.550 2.809 2.838 1.00 95.94 104 ASN A CA 1
ATOM 868 C C . ASN A 1 104 ? -14.735 1.746 3.930 1.00 95.94 104 ASN A C 1
ATOM 870 O O . ASN A 1 104 ? -15.626 1.891 4.764 1.00 95.94 104 ASN A O 1
ATOM 874 N N . ASN A 1 105 ? -13.895 0.702 3.987 1.00 96.31 105 ASN A N 1
ATOM 875 C CA . ASN A 1 105 ? -14.145 -0.402 4.926 1.00 96.31 105 ASN A CA 1
ATOM 876 C C . ASN A 1 105 ? -13.856 -0.030 6.379 1.00 96.31 105 ASN A C 1
ATOM 878 O O . ASN A 1 105 ? -14.589 -0.472 7.256 1.00 96.31 105 ASN A O 1
ATOM 882 N N . ILE A 1 106 ? -12.833 0.786 6.659 1.00 96.56 106 ILE A N 1
ATOM 883 C CA . ILE A 1 106 ? -12.506 1.157 8.047 1.00 96.56 106 ILE A CA 1
ATOM 884 C C . ILE A 1 106 ? -13.683 1.891 8.715 1.00 96.56 106 ILE A C 1
ATOM 886 O O . ILE A 1 106 ? -14.117 1.436 9.774 1.00 96.56 106 ILE A O 1
ATOM 890 N N . PRO A 1 107 ? -14.258 2.963 8.129 1.00 96.19 107 PRO A N 1
ATOM 891 C CA . PRO A 1 107 ? -15.460 3.590 8.680 1.00 96.19 107 PRO A CA 1
ATOM 892 C C . PRO A 1 107 ? -16.635 2.623 8.838 1.00 96.19 107 PRO A C 1
ATOM 894 O O . PRO A 1 107 ? -17.246 2.588 9.904 1.00 96.19 107 PRO A O 1
ATOM 897 N N . SER A 1 108 ? -16.922 1.805 7.820 1.00 95.62 108 SER A N 1
ATOM 898 C CA . SER A 1 108 ? -18.028 0.845 7.883 1.00 95.62 108 SER A CA 1
ATOM 899 C C . SER A 1 108 ? -17.839 -0.182 9.000 1.00 95.62 108 SER A C 1
ATOM 901 O O . SER A 1 108 ? -18.785 -0.508 9.709 1.00 95.62 108 SER A O 1
ATOM 903 N N . PHE A 1 109 ? -16.622 -0.678 9.215 1.00 96.12 109 PHE A N 1
ATOM 904 C CA . PHE A 1 109 ? -16.346 -1.643 10.278 1.00 96.12 109 PHE A CA 1
ATOM 905 C C . PHE A 1 109 ? -16.449 -1.020 11.674 1.00 96.12 109 PHE A C 1
ATOM 907 O O . PHE A 1 109 ? -16.931 -1.677 12.596 1.00 96.12 109 PHE A O 1
ATOM 914 N N . ILE A 1 110 ? -16.078 0.256 11.822 1.00 96.12 110 ILE A N 1
ATOM 915 C CA . ILE A 1 110 ? -16.304 1.022 13.056 1.00 96.12 110 ILE A CA 1
ATOM 916 C C . ILE A 1 110 ? -17.805 1.176 13.326 1.00 96.12 110 ILE A C 1
ATOM 918 O O . ILE A 1 110 ? -18.251 0.921 14.444 1.00 96.12 110 ILE A O 1
ATOM 922 N N . GLU A 1 111 ? -18.607 1.524 12.318 1.00 95.50 111 GLU A N 1
ATOM 923 C CA . GLU A 1 111 ? -20.067 1.635 12.455 1.00 95.50 111 GLU A CA 1
ATOM 924 C C . GLU A 1 111 ? -20.718 0.295 12.849 1.00 95.50 111 GLU A C 1
ATOM 926 O O . GLU A 1 111 ? -21.643 0.235 13.667 1.00 95.50 111 GLU A O 1
ATOM 931 N N . LEU A 1 112 ? -20.193 -0.807 12.313 1.00 94.81 112 LEU A N 1
ATOM 932 C CA . LEU A 1 112 ? -20.647 -2.162 12.614 1.00 94.81 112 LEU A CA 1
ATOM 933 C C . LEU A 1 112 ? -20.119 -2.708 13.950 1.00 94.81 112 LEU A C 1
ATOM 935 O O . LEU A 1 112 ? -20.553 -3.783 14.360 1.00 94.81 112 LEU A O 1
ATOM 939 N N . SER A 1 113 ? -19.256 -1.986 14.674 1.00 93.88 113 SER A N 1
ATOM 940 C CA . SER A 1 113 ? -18.606 -2.463 15.911 1.00 93.88 113 SER A CA 1
ATOM 941 C C . SER A 1 113 ? -19.564 -2.877 17.037 1.00 93.88 113 SER A C 1
ATOM 943 O O . SER A 1 113 ? -19.181 -3.634 17.930 1.00 93.88 113 SER A O 1
ATOM 945 N N . LYS A 1 114 ? -20.835 -2.460 16.965 1.00 90.81 114 LYS A N 1
ATOM 946 C CA . LYS A 1 114 ? -21.924 -2.928 17.841 1.00 90.81 114 LYS A CA 1
ATOM 947 C C . LYS A 1 114 ? -22.224 -4.429 17.716 1.00 90.81 114 LYS A C 1
ATOM 949 O O . LYS A 1 114 ? -22.826 -5.007 18.619 1.00 90.81 114 LYS A O 1
ATOM 954 N N . TYR A 1 115 ? -21.831 -5.065 16.613 1.00 88.56 115 TYR A N 1
ATOM 955 C CA . TYR A 1 115 ? -21.988 -6.500 16.386 1.00 88.56 115 TYR A CA 1
ATOM 956 C C . TYR A 1 115 ? -20.744 -7.267 16.852 1.00 88.56 115 TYR A C 1
ATOM 958 O O . TYR A 1 115 ? -19.614 -6.827 16.646 1.00 88.56 115 TYR A O 1
ATOM 966 N N . SER A 1 116 ? -20.943 -8.455 17.435 1.00 82.50 116 SER A N 1
ATOM 967 C CA . SER A 1 116 ? -19.891 -9.273 18.069 1.00 82.50 116 SER A CA 1
ATOM 968 C C . SER A 1 116 ? -18.638 -9.461 17.210 1.00 82.50 116 SER A C 1
ATOM 970 O O . SER A 1 116 ? -17.526 -9.364 17.719 1.00 82.50 116 SER A O 1
ATOM 972 N N . HIS A 1 117 ? -18.802 -9.671 15.906 1.00 88.06 117 HIS A N 1
ATOM 973 C CA . HIS A 1 117 ? -17.696 -9.978 14.989 1.00 88.06 117 HIS A CA 1
ATOM 974 C C . HIS A 1 117 ? -16.926 -8.746 14.515 1.00 88.06 117 HIS A C 1
ATOM 976 O O . HIS A 1 117 ? -15.831 -8.875 13.981 1.00 88.06 117 HIS A O 1
ATOM 982 N N . PHE A 1 118 ? -17.449 -7.547 14.767 1.00 92.62 118 PHE A N 1
ATOM 983 C CA . PHE A 1 118 ? -16.786 -6.276 14.478 1.00 92.62 118 PHE A CA 1
ATOM 984 C C . PHE A 1 118 ? -16.279 -5.587 15.746 1.00 92.62 118 PHE A C 1
ATOM 986 O O . PHE A 1 118 ? -15.725 -4.494 15.679 1.00 92.62 118 PHE A O 1
ATOM 993 N N . LYS A 1 119 ? -16.428 -6.217 16.915 1.00 92.81 119 LYS A N 1
ATOM 994 C CA . LYS A 1 119 ? -16.147 -5.584 18.207 1.00 92.81 119 LYS A CA 1
ATOM 995 C C . LYS A 1 119 ? -14.714 -5.065 18.342 1.00 92.81 119 LYS A C 1
ATOM 997 O O . LYS A 1 119 ? -14.481 -4.082 19.035 1.00 92.81 119 LYS A O 1
ATOM 1002 N N . ILE A 1 120 ? -13.757 -5.667 17.631 1.00 94.25 120 ILE A N 1
ATOM 1003 C CA . ILE A 1 120 ? -12.366 -5.194 17.613 1.00 94.25 120 ILE A CA 1
ATOM 1004 C C . ILE A 1 120 ? -12.223 -3.749 17.100 1.00 94.25 120 ILE A C 1
ATOM 1006 O O . ILE A 1 120 ? -11.248 -3.095 17.464 1.00 94.25 120 ILE A O 1
ATOM 1010 N N . TRP A 1 121 ? -13.185 -3.259 16.303 1.00 96.88 121 TRP A N 1
ATOM 1011 C CA . TRP A 1 121 ? -13.205 -1.935 15.670 1.00 96.88 121 TRP A CA 1
ATOM 1012 C C . TRP A 1 121 ? -13.767 -0.816 16.550 1.00 96.88 121 TRP A C 1
ATOM 1014 O O . TRP A 1 121 ? -13.658 0.344 16.163 1.00 96.88 121 TRP A O 1
ATOM 1024 N N . GLN A 1 122 ? -14.338 -1.136 17.718 1.00 93.62 122 GLN A N 1
ATOM 1025 C CA . GLN A 1 122 ? -15.018 -0.166 18.588 1.00 93.62 122 GLN A CA 1
ATOM 1026 C C . GLN A 1 122 ? -14.119 1.022 18.978 1.00 93.62 122 GLN A C 1
ATOM 1028 O O . GLN A 1 122 ? -14.569 2.162 18.952 1.00 93.62 122 GLN A O 1
ATOM 1033 N N . ASP A 1 123 ? -12.837 0.754 19.236 1.00 92.31 123 ASP A N 1
ATOM 1034 C CA . ASP A 1 123 ? -11.829 1.756 19.612 1.00 92.31 123 ASP A CA 1
ATOM 1035 C C . ASP A 1 123 ? -10.753 1.910 18.524 1.00 92.31 123 ASP A C 1
ATOM 1037 O O . ASP A 1 123 ? -9.562 2.075 18.803 1.00 92.31 123 ASP A O 1
ATOM 1041 N N . CYS A 1 124 ? -11.133 1.755 17.253 1.00 96.06 124 CYS A N 1
ATOM 1042 C CA . CYS A 1 124 ? -10.187 1.888 16.152 1.00 96.06 124 CYS A CA 1
ATOM 1043 C C . CYS A 1 124 ? -9.705 3.341 16.011 1.00 96.06 124 CYS A C 1
ATOM 1045 O O . CYS A 1 124 ? -10.528 4.226 15.758 1.00 96.06 124 CYS A O 1
ATOM 1047 N N . PRO A 1 125 ? -8.382 3.611 16.064 1.00 96.50 125 PRO A N 1
ATOM 1048 C CA . PRO A 1 125 ? -7.845 4.934 15.771 1.00 96.50 125 PRO A CA 1
ATOM 1049 C C . PRO A 1 125 ? -7.853 5.157 14.251 1.00 96.50 125 PRO A C 1
ATOM 1051 O O . PRO A 1 125 ? -6.824 5.044 13.584 1.00 96.50 125 PRO A O 1
ATOM 1054 N N . LYS A 1 126 ? -9.045 5.427 13.695 1.00 96.38 126 LYS A N 1
ATOM 1055 C CA . LYS A 1 126 ? -9.337 5.479 12.251 1.00 96.38 126 LYS A CA 1
ATOM 1056 C C . LYS A 1 126 ? -8.250 6.197 11.449 1.00 96.38 126 LYS A C 1
ATOM 1058 O O . LYS A 1 126 ? -7.672 5.597 10.549 1.00 96.38 126 LYS A O 1
ATOM 1063 N N . GLU A 1 127 ? -7.972 7.455 11.782 1.00 96.56 127 GLU A N 1
ATOM 1064 C CA . GLU A 1 127 ? -7.049 8.301 11.015 1.00 96.56 127 GLU A CA 1
ATOM 1065 C C . GLU A 1 127 ? -5.610 7.758 11.049 1.00 96.56 127 GLU A C 1
ATOM 1067 O O . GLU A 1 127 ? -4.925 7.730 10.026 1.00 96.56 127 GLU A O 1
ATOM 1072 N N . GLN A 1 128 ? -5.161 7.250 12.204 1.00 96.62 128 GLN A N 1
ATOM 1073 C CA . GLN A 1 128 ? -3.832 6.646 12.338 1.00 96.62 128 GLN A CA 1
ATOM 1074 C C . GLN A 1 128 ? -3.725 5.340 11.547 1.00 96.62 128 GLN A C 1
ATOM 1076 O O . GLN A 1 128 ? -2.747 5.152 10.827 1.00 96.62 128 GLN A O 1
ATOM 1081 N N . LEU A 1 129 ? -4.732 4.462 11.633 1.00 97.88 129 LEU A N 1
ATOM 1082 C CA . LEU A 1 129 ? -4.753 3.207 10.880 1.00 97.88 129 LEU A CA 1
ATOM 1083 C C . LEU A 1 129 ? -4.797 3.467 9.369 1.00 97.88 129 LEU A C 1
ATOM 1085 O O . LEU A 1 129 ? -4.019 2.871 8.630 1.00 97.88 129 LEU A O 1
ATOM 1089 N N . GLN A 1 130 ? -5.655 4.382 8.907 1.00 98.00 130 GLN A N 1
ATOM 1090 C CA . GLN A 1 130 ? -5.728 4.754 7.492 1.00 98.00 130 GLN A CA 1
ATOM 1091 C C . GLN A 1 130 ? -4.387 5.297 6.991 1.00 98.00 130 GLN A C 1
ATOM 1093 O O . GLN A 1 130 ? -3.904 4.865 5.945 1.00 98.00 130 GLN A O 1
ATOM 1098 N N . LYS A 1 131 ? -3.747 6.194 7.751 1.00 98.00 131 LYS A N 1
ATOM 1099 C CA . LYS A 1 131 ? -2.427 6.731 7.400 1.00 98.00 131 LYS A CA 1
ATOM 1100 C C . LYS A 1 131 ? -1.356 5.637 7.356 1.00 98.00 131 LYS A C 1
ATOM 1102 O O . LYS A 1 131 ? -0.598 5.583 6.393 1.00 98.00 131 LYS A O 1
ATOM 1107 N N . ALA A 1 132 ? -1.315 4.751 8.352 1.00 98.06 132 ALA A N 1
ATOM 1108 C CA . ALA A 1 132 ? -0.363 3.643 8.402 1.00 98.06 132 ALA A CA 1
ATOM 1109 C C . ALA A 1 132 ? -0.517 2.693 7.204 1.00 98.06 132 ALA A C 1
ATOM 1111 O O . ALA A 1 132 ? 0.472 2.326 6.573 1.00 98.06 132 ALA A O 1
ATOM 1112 N N . LEU A 1 133 ? -1.755 2.330 6.854 1.00 98.12 133 LEU A N 1
ATOM 1113 C CA . LEU A 1 133 ? -2.030 1.444 5.725 1.00 98.12 133 LEU A CA 1
ATOM 1114 C C . LEU A 1 133 ? -1.673 2.088 4.385 1.00 98.12 133 LEU A C 1
ATOM 1116 O O . LEU A 1 133 ? -1.067 1.417 3.559 1.00 98.12 133 LEU A O 1
ATOM 1120 N N . ARG A 1 134 ? -1.980 3.374 4.170 1.00 98.25 134 ARG A N 1
ATOM 1121 C CA . ARG A 1 134 ? -1.578 4.087 2.944 1.00 98.25 134 ARG A CA 1
ATOM 1122 C C . ARG A 1 134 ? -0.058 4.145 2.800 1.00 98.25 134 ARG A C 1
ATOM 1124 O O . ARG A 1 134 ? 0.464 3.772 1.757 1.00 98.25 134 ARG A O 1
ATOM 1131 N N . LEU A 1 135 ? 0.656 4.520 3.863 1.00 98.00 135 LEU A N 1
ATOM 1132 C CA . LEU A 1 135 ? 2.122 4.557 3.848 1.00 98.00 135 LEU A CA 1
ATOM 1133 C C . LEU A 1 135 ? 2.713 3.183 3.506 1.00 98.00 135 LEU A C 1
ATOM 1135 O O . LEU A 1 135 ? 3.571 3.071 2.633 1.00 98.00 135 LEU A O 1
ATOM 1139 N N . LYS A 1 136 ? 2.215 2.125 4.151 1.00 97.12 136 LYS A N 1
ATOM 1140 C CA . LYS A 1 136 ? 2.728 0.770 3.946 1.00 97.12 136 LYS A CA 1
ATOM 1141 C C . LYS A 1 136 ? 2.371 0.204 2.573 1.00 97.12 136 LYS A C 1
ATOM 1143 O O . LYS A 1 136 ? 3.238 -0.361 1.924 1.00 97.12 136 LYS A O 1
ATOM 1148 N N . TYR A 1 137 ? 1.119 0.344 2.137 1.00 96.69 137 TYR A N 1
ATOM 1149 C CA . TYR A 1 137 ? 0.562 -0.390 0.995 1.00 96.69 137 TYR A CA 1
ATOM 1150 C C . TYR A 1 137 ? 0.356 0.437 -0.278 1.00 96.69 137 TYR A C 1
ATOM 1152 O O . TYR A 1 137 ? 0.143 -0.147 -1.332 1.00 96.69 137 TYR A O 1
ATOM 1160 N N . LEU A 1 138 ? 0.432 1.768 -0.219 1.00 95.62 138 LEU A N 1
ATOM 1161 C CA . LEU A 1 138 ? 0.391 2.643 -1.401 1.00 95.62 138 LEU A CA 1
ATOM 1162 C C . LEU A 1 138 ? 1.715 3.375 -1.625 1.00 95.62 138 LEU A C 1
ATOM 1164 O O . LEU A 1 138 ? 2.113 3.570 -2.770 1.00 95.62 138 LEU A O 1
ATOM 1168 N N . ASP A 1 139 ? 2.424 3.729 -0.554 1.00 95.31 139 ASP A N 1
ATOM 1169 C CA . ASP A 1 139 ? 3.715 4.423 -0.666 1.00 95.31 139 ASP A CA 1
ATOM 1170 C C . ASP A 1 139 ? 4.916 3.469 -0.535 1.00 95.31 139 ASP A C 1
ATOM 1172 O O . ASP A 1 139 ? 6.062 3.893 -0.693 1.00 95.31 139 ASP A O 1
ATOM 1176 N N . GLY A 1 140 ? 4.668 2.182 -0.257 1.00 94.56 140 GLY A N 1
ATOM 1177 C CA . GLY A 1 140 ? 5.698 1.142 -0.167 1.00 94.56 140 GLY A CA 1
ATOM 1178 C C . GLY A 1 140 ? 6.688 1.343 0.983 1.00 94.56 140 GLY A C 1
ATOM 1179 O O . GLY A 1 140 ? 7.828 0.889 0.896 1.00 94.56 140 GLY A O 1
ATOM 1180 N N . LYS A 1 141 ? 6.283 2.059 2.036 1.00 96.62 141 LYS A N 1
ATOM 1181 C CA . LYS A 1 141 ? 7.117 2.335 3.209 1.00 96.62 141 LYS A CA 1
ATOM 1182 C C . LYS A 1 141 ? 7.258 1.092 4.075 1.00 96.62 141 LYS A C 1
ATOM 1184 O O . LYS A 1 141 ? 6.290 0.364 4.302 1.00 96.62 141 LYS A O 1
ATOM 1189 N N . ASP A 1 142 ? 8.459 0.869 4.597 1.00 95.75 142 ASP A N 1
ATOM 1190 C CA . ASP A 1 142 ? 8.670 -0.181 5.590 1.00 95.75 142 ASP A CA 1
ATOM 1191 C C . ASP A 1 142 ? 8.064 0.206 6.954 1.00 95.75 142 ASP A C 1
ATOM 1193 O O . ASP A 1 142 ? 7.570 1.322 7.161 1.00 95.75 142 ASP A O 1
ATOM 1197 N N . ASP A 1 143 ? 8.063 -0.735 7.899 1.00 94.31 143 ASP A N 1
ATOM 1198 C CA . ASP A 1 143 ? 7.469 -0.514 9.221 1.00 94.31 143 ASP A CA 1
ATOM 1199 C C . ASP A 1 143 ? 8.237 0.520 10.059 1.00 94.31 143 ASP A C 1
ATOM 1201 O O . ASP A 1 143 ? 7.637 1.204 10.887 1.00 94.31 143 ASP A O 1
ATOM 1205 N N . ILE A 1 144 ? 9.543 0.689 9.834 1.00 95.94 144 ILE A N 1
ATOM 1206 C CA . ILE A 1 144 ? 10.363 1.673 10.552 1.00 95.94 144 ILE A CA 1
ATOM 1207 C C . ILE A 1 144 ? 10.011 3.082 10.064 1.00 95.94 144 ILE A C 1
ATOM 1209 O O . ILE A 1 144 ? 9.724 3.973 10.871 1.00 95.94 144 ILE A O 1
ATOM 1213 N N . GLU A 1 145 ? 9.993 3.286 8.747 1.00 96.94 145 GLU A N 1
ATOM 1214 C CA . GLU A 1 145 ? 9.622 4.553 8.125 1.00 96.94 145 GLU A CA 1
ATOM 1215 C C . GLU A 1 145 ? 8.173 4.924 8.443 1.00 96.94 145 GLU A C 1
ATOM 1217 O O . GLU A 1 145 ? 7.903 6.068 8.821 1.00 96.94 145 GLU A O 1
ATOM 1222 N N . THR A 1 146 ? 7.253 3.962 8.341 1.00 97.31 146 THR A N 1
ATOM 1223 C CA . THR A 1 146 ? 5.829 4.167 8.628 1.00 97.31 146 THR A CA 1
ATOM 1224 C C . THR A 1 146 ? 5.620 4.597 10.076 1.00 97.31 146 THR A C 1
ATOM 1226 O O . THR A 1 146 ? 4.978 5.621 10.310 1.00 97.31 146 THR A O 1
ATOM 1229 N N . ALA A 1 147 ? 6.208 3.876 11.040 1.00 96.75 147 ALA A N 1
ATOM 1230 C CA . ALA A 1 147 ? 6.082 4.182 12.465 1.00 96.75 147 ALA A CA 1
ATOM 1231 C C . ALA A 1 147 ? 6.592 5.596 12.786 1.00 96.75 147 ALA A C 1
ATOM 1233 O O . ALA A 1 147 ? 5.909 6.376 13.455 1.00 96.75 147 ALA A O 1
ATOM 1234 N N . ARG A 1 148 ? 7.739 5.979 12.207 1.00 97.06 148 ARG A N 1
ATOM 1235 C CA . ARG A 1 148 ? 8.288 7.336 12.324 1.00 97.06 148 ARG A CA 1
ATOM 1236 C C . ARG A 1 148 ? 7.336 8.399 11.762 1.00 97.06 148 ARG A C 1
ATOM 1238 O O . ARG A 1 148 ? 7.110 9.416 12.411 1.00 97.06 148 ARG A O 1
ATOM 1245 N N . LEU A 1 149 ? 6.762 8.181 10.575 1.00 97.00 149 LEU A N 1
ATOM 1246 C CA . LEU A 1 149 ? 5.890 9.152 9.887 1.00 97.00 149 LEU A CA 1
ATOM 1247 C C . LEU A 1 149 ? 4.519 9.354 10.556 1.00 97.00 149 LEU A C 1
ATOM 1249 O O . LEU A 1 149 ? 3.832 10.352 10.298 1.00 97.00 149 LEU A O 1
ATOM 1253 N N . ILE A 1 150 ? 4.101 8.419 11.405 1.00 96.25 150 ILE A N 1
ATOM 1254 C CA . ILE A 1 150 ? 2.863 8.511 12.193 1.00 96.25 150 ILE A CA 1
ATOM 1255 C C . ILE A 1 150 ? 3.128 8.726 13.688 1.00 96.25 150 ILE A C 1
ATOM 1257 O O . ILE A 1 150 ? 2.183 8.723 14.471 1.00 96.25 150 ILE A O 1
ATOM 1261 N N . ASN A 1 151 ? 4.389 8.983 14.056 1.00 95.81 151 ASN A N 1
ATOM 1262 C CA . ASN A 1 151 ? 4.836 9.280 15.414 1.00 95.81 151 ASN A CA 1
ATOM 1263 C C . ASN A 1 151 ? 4.432 8.204 16.439 1.00 95.81 151 ASN A C 1
ATOM 1265 O O . ASN A 1 151 ? 3.903 8.516 17.505 1.00 95.81 151 ASN A O 1
ATOM 1269 N N . MET A 1 152 ? 4.660 6.932 16.100 1.00 95.31 152 MET A N 1
ATOM 1270 C CA . MET A 1 152 ? 4.447 5.796 17.000 1.00 95.31 152 MET A CA 1
ATOM 1271 C C . MET A 1 152 ? 5.676 4.887 17.040 1.00 95.31 152 MET A C 1
ATOM 1273 O O . MET A 1 152 ? 6.531 4.944 16.155 1.00 95.31 152 MET A O 1
ATOM 1277 N N . SER A 1 153 ? 5.782 4.037 18.063 1.00 96.69 153 SER A N 1
ATOM 1278 C CA . SER A 1 153 ? 6.844 3.030 18.096 1.00 96.69 153 SER A CA 1
ATOM 1279 C C . SER A 1 153 ? 6.582 1.932 17.058 1.00 96.69 153 SER A C 1
ATOM 1281 O O . SER A 1 153 ? 5.437 1.649 16.698 1.00 96.69 153 SER A O 1
ATOM 1283 N N . ARG A 1 154 ? 7.642 1.265 16.590 1.00 95.44 154 ARG A N 1
ATOM 1284 C CA . ARG A 1 154 ? 7.506 0.132 15.661 1.00 95.44 154 ARG A CA 1
ATOM 1285 C C . ARG A 1 154 ? 6.625 -0.984 16.240 1.00 95.44 154 ARG A C 1
ATOM 1287 O O . ARG A 1 154 ? 5.790 -1.526 15.525 1.00 95.44 154 ARG A O 1
ATOM 1294 N N . SER A 1 155 ? 6.776 -1.298 17.527 1.00 96.44 155 SER A N 1
ATOM 1295 C CA . SER A 1 155 ? 5.968 -2.321 18.205 1.00 96.44 155 SER A CA 1
ATOM 1296 C C . SER A 1 155 ? 4.489 -1.945 18.282 1.00 96.44 155 SER A C 1
ATOM 1298 O O . SER A 1 155 ? 3.623 -2.807 18.117 1.00 96.44 155 SER A O 1
ATOM 1300 N N . ASP A 1 156 ? 4.184 -0.662 18.491 1.00 96.94 156 ASP A N 1
ATOM 1301 C CA . ASP A 1 156 ? 2.799 -0.189 18.498 1.00 96.94 156 ASP A CA 1
ATOM 1302 C C . ASP A 1 156 ? 2.197 -0.253 17.090 1.00 96.94 156 ASP A C 1
ATOM 1304 O O . ASP A 1 156 ? 1.032 -0.624 16.944 1.00 96.94 156 ASP A O 1
ATOM 1308 N N . LEU A 1 157 ? 2.981 0.055 16.046 1.00 97.44 157 LEU A N 1
ATOM 1309 C CA . LEU A 1 157 ? 2.545 -0.090 14.654 1.00 97.44 157 LEU A CA 1
ATOM 1310 C C . LEU A 1 157 ? 2.243 -1.554 14.319 1.00 97.44 157 LEU A C 1
ATOM 1312 O O . LEU A 1 157 ? 1.177 -1.852 13.783 1.00 97.44 157 LEU A O 1
ATOM 1316 N N . GLU A 1 158 ? 3.151 -2.473 14.647 1.00 96.44 158 GLU A N 1
ATOM 1317 C CA . GLU A 1 158 ? 2.950 -3.908 14.417 1.00 96.44 158 GLU A CA 1
ATOM 1318 C C . GLU A 1 158 ? 1.695 -4.407 15.151 1.00 96.44 158 GLU A C 1
ATOM 1320 O O . GLU A 1 158 ? 0.868 -5.115 14.570 1.00 96.44 158 GLU A O 1
ATOM 1325 N N . SER A 1 159 ? 1.493 -3.969 16.396 1.00 96.62 159 SER A N 1
ATOM 1326 C CA . SER A 1 159 ? 0.295 -4.287 17.183 1.00 96.62 159 SER A CA 1
ATOM 1327 C C . SER A 1 159 ? -0.979 -3.726 16.546 1.00 96.62 159 SER A C 1
ATOM 1329 O O . SER A 1 159 ? -1.984 -4.434 16.446 1.00 96.62 159 SER A O 1
ATOM 1331 N N . LEU A 1 160 ? -0.939 -2.480 16.064 1.00 96.88 160 LEU A N 1
ATOM 1332 C CA . LEU A 1 160 ? -2.049 -1.833 15.366 1.00 96.88 160 LEU A CA 1
ATOM 1333 C C . LEU A 1 160 ? -2.422 -2.603 14.092 1.00 96.88 160 LEU A C 1
ATOM 1335 O O . LEU A 1 160 ? -3.587 -2.957 13.898 1.00 96.88 160 LEU A O 1
ATOM 1339 N N . LEU A 1 161 ? -1.439 -2.914 13.245 1.00 96.88 161 LEU A N 1
ATOM 1340 C CA . LEU A 1 161 ? -1.661 -3.643 11.998 1.00 96.88 161 LEU A CA 1
ATOM 1341 C C . LEU A 1 161 ? -2.167 -5.065 12.266 1.00 96.88 161 LEU A C 1
ATOM 1343 O O . LEU A 1 161 ? -3.138 -5.484 11.641 1.00 96.88 161 LEU A O 1
ATOM 1347 N N . ASN A 1 162 ? -1.585 -5.803 13.213 1.00 95.56 162 ASN A N 1
ATOM 1348 C CA . ASN A 1 162 ? -2.016 -7.168 13.549 1.00 95.56 162 ASN A CA 1
ATOM 1349 C C . ASN A 1 162 ? -3.422 -7.224 14.161 1.00 95.56 162 ASN A C 1
ATOM 1351 O O . ASN A 1 162 ? -4.159 -8.202 13.975 1.00 95.56 162 ASN A O 1
ATOM 1355 N N . LYS A 1 163 ? -3.827 -6.168 14.874 1.00 96.12 163 LYS A N 1
ATOM 1356 C CA . LYS A 1 163 ? -5.183 -6.063 15.411 1.00 96.12 163 LYS A CA 1
ATOM 1357 C C . LYS A 1 163 ? -6.223 -5.953 14.294 1.00 96.12 163 LYS A C 1
ATOM 1359 O O . LYS A 1 163 ? -7.239 -6.635 14.379 1.00 96.12 163 LYS A O 1
ATOM 1364 N N . TYR A 1 164 ? -5.963 -5.156 13.256 1.00 97.06 164 TYR A N 1
ATOM 1365 C CA . TYR A 1 164 ? -6.972 -4.786 12.248 1.00 97.06 164 TYR A CA 1
ATOM 1366 C C . TYR A 1 164 ? -6.800 -5.432 10.871 1.00 97.06 164 TYR A C 1
ATOM 1368 O O . TYR A 1 164 ? -7.688 -5.307 10.027 1.00 97.06 164 TYR A O 1
ATOM 1376 N N . THR A 1 165 ? -5.691 -6.131 10.635 1.00 96.38 165 THR A N 1
ATOM 1377 C CA . THR A 1 165 ? -5.412 -6.827 9.374 1.00 96.38 165 THR A CA 1
ATOM 1378 C C . THR A 1 165 ? -5.174 -8.316 9.598 1.00 96.38 165 THR A C 1
ATOM 1380 O O . THR A 1 165 ? -4.748 -8.741 10.674 1.00 96.38 165 THR A O 1
ATOM 1383 N N . GLU A 1 166 ? -5.467 -9.106 8.577 1.00 95.31 166 GLU A N 1
ATOM 1384 C CA . GLU A 1 166 ? -5.238 -10.547 8.527 1.00 95.31 166 GLU A CA 1
ATOM 1385 C C . GLU A 1 166 ? -4.833 -10.972 7.121 1.00 95.31 166 GLU A C 1
ATOM 1387 O O . GLU A 1 166 ? -5.030 -10.219 6.166 1.00 95.31 166 GLU A O 1
ATOM 1392 N N . ASP A 1 167 ? -4.290 -12.176 7.005 1.00 88.12 167 ASP A N 1
ATOM 1393 C CA . ASP A 1 167 ? -3.887 -12.738 5.718 1.00 88.12 167 ASP A CA 1
ATOM 1394 C C . ASP A 1 167 ? -5.098 -13.073 4.813 1.00 88.12 167 ASP A C 1
ATOM 1396 O O . ASP A 1 167 ? -6.196 -13.457 5.311 1.00 88.12 167 ASP A O 1
#

Radius of gyration: 26.81 Å; chains: 1; bounding box: 69×38×80 Å

Foldseek 3Di:
DDPDDPPPQDAADFAEPVLLQQLVVLVVVLVVLVVVVVVVVVVVVVVVVVLVVVVVVPPPDDPPVSVVVVVVVVVVNVVSVVVSVVSVVVSVVSLVSNLCSLVPVLVVLCVVCVDSNSVLSVPQPNVLLSQLSCCVRVVVDDLVRSCVVSVHDSVVSVVNCVSRYDD

pLDDT: mean 85.09, std 14.46, range [47.5, 98.25]

Secondary structure (DSSP, 8-state):
---PPP---PPPP-EEHHHHHHHHHHHHHHHHHHHHHHHHHHHHHHHHHHHHHHHHH-TTT-HHHHHHHHHHHHHHHHHHHHHHHHHHHHHHHHHHHHHHHHHHHHHHHHHGGGSGGGGGGTT--HHHHHHHHHHHHTS---HHHHHHHTT--HHHHHHHHHHHEE-

Sequence (167 aa):
MRKKWPTYEYPAVKLKRRILGEYLEVKKDYDNLKASYDAENANTLYDLHSIRSDTVKANDGEHTDISDKLAKLEQVKERQKVLLDLCMSRTEWPRERVENYIQNNIPSFIELSKYSHFKIWQDCPKEQLQKALRLKYLDGKDDIETARLINMSRSDLESLLNKYTED

Organism: NCBI:txid887325